Protein AF-A0A8E0S1M5-F1 (afdb_monomer_lite)

Radius of gyration: 17.97 Å; chains: 1; bounding box: 37×42×42 Å

Sequence (89 aa):
NLGFSSKEVKDHVCSGHRLPRPVLKVRNSFTPHEMSESKEQEEESTVGRCPLDLYTQMLQCWHLEPECRPTFAEMNVYLTNYYSRVIRT

Secondary structure 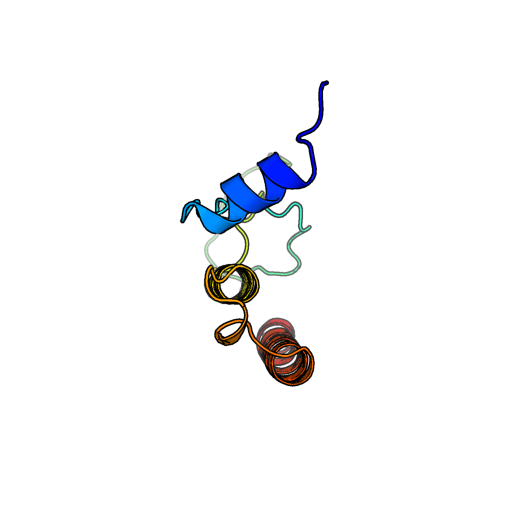(DSSP, 8-state):
--PPPHHHHHHHHHTTPPPP-PEE-----------------------EEPPHHHHHHHHHHT-SSGGGSPPHHHHHHHHHHHHHHHH--

Organism: NCBI:txid27845

pLDDT: mean 75.81, std 19.11, range [38.72, 98.19]

InterPro domains:
  IPR001245 Serine-threonine/tyrosine-protein kinase, catalytic domain [PF07714] (36-76)
  IPR011009 Protein kinase-like domain superfamily [SSF56112] (6-83)

Structure (mmCIF, N/CA/C/O backbone):
data_AF-A0A8E0S1M5-F1
#
_entry.id   AF-A0A8E0S1M5-F1
#
loop_
_atom_site.group_PDB
_atom_site.id
_atom_site.type_symbol
_atom_site.label_atom_id
_atom_site.label_alt_id
_atom_site.label_comp_id
_atom_site.label_asym_id
_atom_site.label_entity_id
_atom_site.label_seq_id
_atom_site.pdbx_PDB_ins_code
_atom_site.Cartn_x
_atom_site.Cartn_y
_atom_site.Cartn_z
_atom_site.occupancy
_atom_site.B_iso_or_equiv
_atom_site.auth_seq_id
_atom_site.auth_comp_id
_atom_site.auth_asym_id
_atom_site.auth_atom_id
_atom_site.pdbx_PDB_model_num
ATOM 1 N N . ASN A 1 1 ? 16.755 21.473 4.832 1.00 53.81 1 ASN A N 1
ATOM 2 C CA . ASN A 1 1 ? 15.745 20.395 4.851 1.00 53.81 1 ASN A CA 1
ATOM 3 C C . ASN A 1 1 ? 14.880 20.549 6.085 1.00 53.81 1 ASN A C 1
ATOM 5 O O . ASN A 1 1 ? 15.243 20.029 7.130 1.00 53.81 1 ASN A O 1
ATOM 9 N N . LEU A 1 2 ? 13.788 21.313 5.994 1.00 60.84 2 LEU A N 1
ATOM 10 C CA . LEU A 1 2 ? 12.739 21.235 7.010 1.00 60.84 2 LEU A CA 1
ATOM 11 C C . LEU A 1 2 ? 11.912 19.993 6.675 1.00 60.84 2 LEU A C 1
ATOM 13 O O . LEU A 1 2 ? 11.276 19.945 5.627 1.00 60.84 2 LEU A O 1
ATOM 17 N N . GLY A 1 3 ? 12.021 18.956 7.502 1.00 75.56 3 GLY A N 1
ATOM 18 C CA . GLY A 1 3 ? 11.119 17.812 7.417 1.00 75.56 3 GLY A CA 1
ATOM 19 C C . GLY A 1 3 ? 9.699 18.233 7.794 1.00 75.56 3 GLY A C 1
ATOM 20 O O . GLY A 1 3 ? 9.513 19.210 8.518 1.00 75.56 3 GLY A O 1
ATOM 21 N N . PHE A 1 4 ? 8.709 17.491 7.311 1.00 78.50 4 PHE A N 1
ATOM 22 C CA . PHE A 1 4 ? 7.323 17.673 7.729 1.00 78.50 4 PHE A CA 1
ATOM 23 C C . PHE A 1 4 ? 7.174 17.389 9.229 1.00 78.50 4 PHE A C 1
ATOM 25 O O . PHE A 1 4 ? 7.729 16.416 9.747 1.00 78.50 4 PHE A O 1
ATOM 32 N N . SER A 1 5 ? 6.392 18.206 9.927 1.00 89.50 5 SER A N 1
ATOM 33 C CA . SER A 1 5 ? 5.896 17.884 11.264 1.00 89.50 5 SER A CA 1
ATOM 34 C C . SER A 1 5 ? 4.972 16.664 11.218 1.00 89.50 5 SER A C 1
ATOM 36 O O . SER A 1 5 ? 4.350 16.369 10.197 1.00 89.50 5 SER A O 1
ATOM 38 N N . SER A 1 6 ? 4.798 15.975 12.348 1.00 81.50 6 SER A N 1
ATOM 39 C CA . SER A 1 6 ? 3.884 14.825 12.440 1.00 81.50 6 SER A 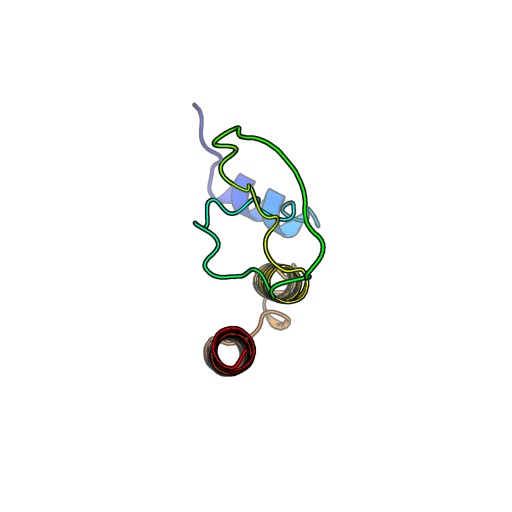CA 1
ATOM 40 C C . SER A 1 6 ? 2.449 15.159 12.016 1.00 81.50 6 SER A C 1
ATOM 42 O O . SER A 1 6 ? 1.747 14.295 11.492 1.00 81.50 6 SER A O 1
ATOM 44 N N . LYS A 1 7 ? 2.013 16.410 12.222 1.00 85.75 7 LYS A N 1
ATOM 45 C CA . LYS A 1 7 ? 0.704 16.886 11.769 1.00 85.75 7 LYS A CA 1
ATOM 46 C C . LYS A 1 7 ? 0.653 16.975 10.246 1.00 85.75 7 LYS A C 1
ATOM 48 O O . LYS A 1 7 ? -0.258 16.419 9.652 1.00 85.75 7 LYS A O 1
ATOM 53 N N . GLU A 1 8 ? 1.653 17.591 9.623 1.00 86.88 8 GLU A N 1
ATOM 54 C CA . GLU A 1 8 ? 1.737 17.685 8.161 1.00 86.88 8 GLU A CA 1
ATOM 55 C C . GLU A 1 8 ? 1.854 16.305 7.509 1.00 86.88 8 GLU A C 1
ATOM 57 O O . GLU A 1 8 ? 1.233 16.066 6.480 1.00 86.88 8 GLU A O 1
ATOM 62 N N . VAL A 1 9 ? 2.576 15.364 8.131 1.00 78.31 9 VAL A N 1
ATOM 63 C CA . VAL A 1 9 ? 2.624 13.966 7.674 1.00 78.31 9 VAL A CA 1
ATOM 64 C C . VAL A 1 9 ? 1.235 13.337 7.727 1.00 78.31 9 VAL A C 1
ATOM 66 O O . VAL A 1 9 ? 0.813 12.713 6.756 1.00 78.31 9 VAL A O 1
ATOM 69 N N . LYS A 1 10 ? 0.507 13.506 8.836 1.00 77.62 10 LYS A N 1
ATOM 70 C CA . LYS A 1 10 ? -0.850 12.970 8.976 1.00 77.62 10 LYS A CA 1
ATOM 71 C C . LYS A 1 10 ? -1.798 13.583 7.944 1.00 77.62 10 LYS A C 1
ATOM 73 O O . LYS A 1 10 ? -2.488 12.837 7.260 1.00 77.62 10 LYS A O 1
ATOM 78 N N . ASP A 1 11 ? -1.792 14.904 7.800 1.00 83.44 11 ASP A N 1
ATOM 79 C CA . ASP A 1 11 ? -2.643 15.622 6.848 1.00 83.44 11 ASP A CA 1
ATOM 80 C C . ASP A 1 11 ? -2.322 15.199 5.406 1.00 83.44 11 ASP A C 1
ATOM 82 O O . ASP A 1 11 ? -3.226 14.936 4.617 1.00 83.44 11 ASP A O 1
ATOM 86 N N . HIS A 1 12 ? -1.039 15.034 5.071 1.00 80.31 12 HIS A N 1
ATOM 87 C CA . HIS A 1 12 ? -0.604 14.569 3.757 1.00 80.31 12 HIS A CA 1
ATOM 88 C C . HIS A 1 12 ? -1.039 13.124 3.474 1.00 80.31 12 HIS A C 1
ATOM 90 O O . HIS A 1 12 ? -1.617 12.860 2.421 1.00 80.31 12 HIS A O 1
ATOM 96 N N . VAL A 1 13 ? -0.836 12.200 4.418 1.00 72.44 13 VAL A N 1
ATOM 97 C CA . VAL A 1 13 ? -1.260 10.794 4.283 1.00 72.44 13 VAL A CA 1
ATOM 98 C C . VAL A 1 13 ? -2.785 10.679 4.191 1.00 72.44 13 VAL A C 1
ATOM 100 O O . VAL A 1 13 ? -3.289 9.903 3.385 1.00 72.44 13 VAL A O 1
ATOM 103 N N . CYS A 1 14 ? -3.529 11.480 4.958 1.00 74.44 14 CYS A N 1
ATOM 104 C CA . CYS A 1 14 ? -4.993 11.479 4.966 1.00 74.44 14 CYS A CA 1
ATOM 105 C C . CYS A 1 14 ? -5.629 12.320 3.839 1.00 74.44 14 CYS A C 1
ATOM 107 O O . CYS A 1 14 ? -6.848 12.312 3.693 1.00 74.44 14 CYS A O 1
ATOM 109 N N . SER A 1 15 ? -4.844 13.021 3.015 1.00 81.62 15 SER A N 1
ATOM 110 C CA . SER A 1 15 ? -5.363 13.877 1.931 1.00 81.62 15 SER A CA 1
ATOM 111 C C . SER A 1 15 ? -5.866 13.117 0.695 1.00 81.62 15 SER A C 1
ATOM 113 O O . SER A 1 15 ? -6.343 13.730 -0.257 1.00 81.62 15 SER A O 1
ATOM 115 N N . GLY A 1 16 ? -5.715 11.790 0.660 1.00 74.94 16 GLY A N 1
ATOM 116 C CA . GLY A 1 16 ? -5.921 10.991 -0.554 1.00 74.94 16 GLY A CA 1
ATOM 117 C C . GLY A 1 16 ? -4.703 10.953 -1.477 1.00 74.94 16 GLY A C 1
ATOM 118 O O . GLY A 1 16 ? -4.761 10.321 -2.535 1.00 74.94 16 GLY A O 1
ATOM 119 N N . HIS A 1 17 ? -3.590 11.587 -1.086 1.00 81.12 17 HIS A N 1
ATOM 120 C CA . HIS A 1 17 ? -2.332 11.489 -1.812 1.00 81.12 17 HIS A CA 1
ATOM 121 C C . HIS A 1 17 ? -1.869 10.029 -1.897 1.00 81.12 17 HIS A C 1
ATOM 123 O O . HIS A 1 17 ? -1.641 9.364 -0.888 1.00 81.12 17 HIS A O 1
ATOM 129 N N . ARG A 1 18 ? -1.702 9.531 -3.125 1.00 76.00 18 ARG A N 1
ATOM 130 C CA . ARG A 1 18 ? -1.138 8.204 -3.374 1.00 76.00 18 ARG A CA 1
ATOM 131 C C . ARG A 1 18 ? 0.353 8.332 -3.623 1.00 76.00 18 ARG A C 1
ATOM 133 O O . ARG A 1 18 ? 0.763 8.963 -4.597 1.00 76.00 18 ARG A O 1
ATOM 140 N N . LEU A 1 19 ? 1.142 7.686 -2.768 1.00 80.81 19 LEU A N 1
ATOM 141 C CA . LEU A 1 19 ? 2.583 7.577 -2.964 1.00 80.81 19 LEU A CA 1
ATOM 142 C C . LEU A 1 19 ? 2.863 6.923 -4.321 1.00 80.81 19 LEU A C 1
ATOM 144 O O . LEU A 1 19 ? 2.238 5.909 -4.617 1.00 80.81 19 LEU A O 1
ATOM 148 N N . PRO A 1 20 ? 3.770 7.469 -5.148 1.00 86.31 20 PRO A N 1
ATOM 149 C CA . PRO A 1 20 ? 4.032 6.929 -6.473 1.00 86.31 20 PRO A CA 1
ATOM 150 C C . PRO A 1 20 ? 4.617 5.516 -6.391 1.00 86.31 20 PRO A C 1
ATOM 152 O O . PRO A 1 20 ? 5.304 5.159 -5.432 1.00 86.31 20 PRO A O 1
ATOM 155 N N . ARG A 1 21 ? 4.398 4.726 -7.448 1.00 87.31 21 ARG A N 1
ATOM 156 C CA . ARG A 1 21 ? 4.984 3.387 -7.591 1.00 87.31 21 ARG A CA 1
ATOM 157 C C . ARG A 1 21 ? 6.510 3.485 -7.513 1.00 87.31 21 ARG A C 1
ATOM 159 O O .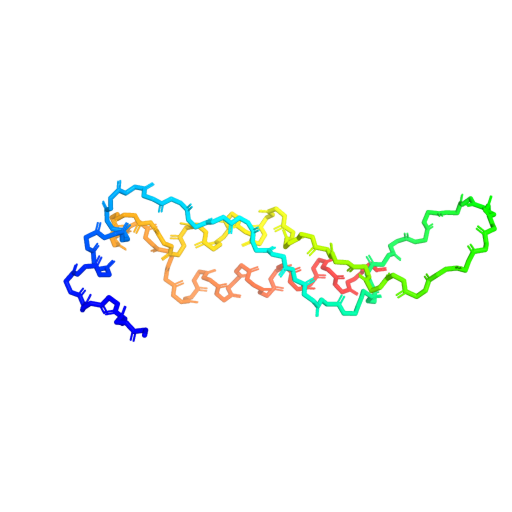 ARG A 1 21 ? 7.106 4.076 -8.418 1.00 87.31 21 ARG A O 1
ATOM 166 N N . PRO A 1 22 ? 7.146 2.917 -6.472 1.00 86.38 22 PRO A N 1
ATOM 167 C CA . PRO A 1 22 ? 8.562 3.120 -6.256 1.00 86.38 22 PRO A CA 1
ATOM 168 C C . PRO A 1 22 ? 9.372 2.386 -7.313 1.00 86.38 22 PRO A C 1
ATOM 170 O O . PRO A 1 22 ? 9.008 1.319 -7.821 1.00 86.38 22 PRO A O 1
ATOM 173 N N . VAL A 1 23 ? 10.505 2.987 -7.617 1.00 86.75 23 VAL A N 1
ATOM 174 C CA . VAL A 1 23 ? 11.545 2.403 -8.437 1.00 86.75 23 VAL A CA 1
ATOM 175 C C . VAL A 1 23 ? 12.457 1.598 -7.518 1.00 86.75 23 VAL A C 1
ATOM 177 O O . VAL A 1 23 ? 12.991 2.142 -6.551 1.00 86.75 23 VAL A O 1
ATOM 180 N N . LEU A 1 24 ? 12.613 0.304 -7.788 1.00 76.50 24 LEU A N 1
ATOM 181 C CA . LEU A 1 24 ? 13.433 -0.564 -6.957 1.00 76.50 24 LEU A CA 1
ATOM 182 C C . LEU A 1 24 ? 14.801 -0.758 -7.612 1.00 76.50 24 LEU A C 1
ATOM 184 O O . LEU A 1 24 ? 14.906 -1.193 -8.756 1.00 76.50 24 LEU A O 1
ATOM 188 N N . LYS A 1 25 ? 15.863 -0.478 -6.853 1.00 67.81 25 LYS A N 1
ATOM 189 C CA . LYS A 1 25 ? 17.236 -0.856 -7.210 1.00 67.81 25 LYS A CA 1
ATOM 190 C C . LYS A 1 25 ? 17.464 -2.318 -6.832 1.00 67.81 25 LYS A C 1
ATOM 192 O O . LYS A 1 25 ? 18.234 -2.613 -5.923 1.00 67.81 25 LYS A O 1
ATOM 197 N N . VAL A 1 26 ? 16.721 -3.231 -7.449 1.00 58.22 26 VAL A N 1
ATOM 198 C CA . VAL A 1 26 ? 16.974 -4.664 -7.271 1.00 58.22 26 VAL A CA 1
ATOM 199 C C . VAL A 1 26 ? 17.903 -5.095 -8.391 1.00 58.22 26 VAL A C 1
ATOM 201 O O . VAL A 1 26 ? 17.612 -4.853 -9.559 1.00 58.22 26 VAL A O 1
ATOM 204 N N . ARG A 1 27 ? 19.021 -5.740 -8.050 1.00 55.47 27 ARG A N 1
ATOM 205 C CA . ARG A 1 27 ? 19.773 -6.533 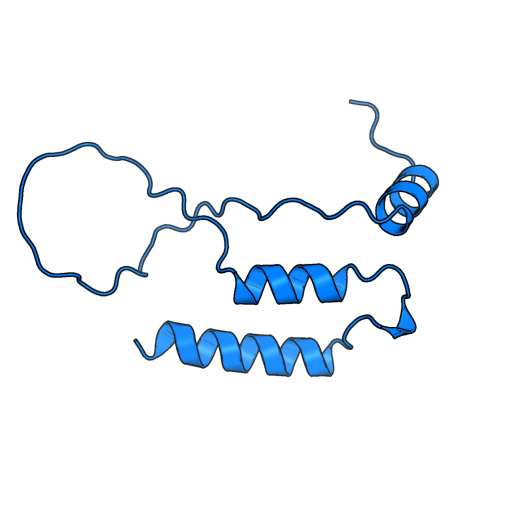-9.024 1.00 55.47 27 ARG A CA 1
ATOM 206 C C . ARG A 1 27 ? 18.833 -7.660 -9.440 1.00 55.47 27 ARG A C 1
ATOM 208 O O . ARG A 1 27 ? 18.551 -8.536 -8.626 1.00 55.47 27 ARG A O 1
ATOM 215 N N . ASN A 1 28 ? 18.256 -7.574 -10.635 1.00 49.69 28 ASN A N 1
ATOM 216 C CA . ASN A 1 28 ? 17.300 -8.565 -11.103 1.00 49.69 28 ASN A CA 1
ATOM 217 C C . ASN A 1 28 ? 17.993 -9.936 -11.178 1.00 49.69 28 ASN A C 1
ATOM 219 O O . ASN A 1 28 ? 18.720 -10.213 -12.121 1.00 49.69 28 ASN A O 1
ATOM 223 N N . SER A 1 29 ? 17.698 -10.823 -10.230 1.00 50.31 29 SER A N 1
ATOM 224 C CA . SER A 1 29 ? 17.716 -12.273 -10.473 1.00 50.31 29 SER A CA 1
ATOM 225 C C . SER A 1 29 ? 16.468 -12.712 -11.265 1.00 50.31 29 SER A C 1
ATOM 227 O O . SER A 1 29 ? 16.192 -13.898 -11.372 1.00 50.31 29 SER A O 1
ATOM 229 N N . PHE A 1 30 ? 15.667 -11.750 -11.743 1.00 59.75 30 PHE A N 1
ATOM 230 C CA . PHE A 1 30 ? 14.240 -11.876 -12.049 1.00 59.75 30 PHE A CA 1
ATOM 231 C C . PHE A 1 30 ? 13.908 -11.621 -13.523 1.00 59.75 30 PHE A C 1
ATOM 233 O O . PHE A 1 30 ? 12.934 -10.935 -13.832 1.00 59.75 30 PHE A O 1
ATOM 240 N N . THR A 1 31 ? 14.709 -12.128 -14.451 1.00 49.50 31 THR A N 1
ATOM 241 C CA . THR A 1 31 ? 14.273 -12.218 -15.849 1.00 49.50 31 THR A CA 1
ATOM 242 C C . THR A 1 31 ? 13.877 -13.662 -16.137 1.00 49.50 31 THR A C 1
ATOM 244 O O . THR A 1 31 ? 14.765 -14.516 -16.181 1.00 49.50 31 THR A O 1
ATOM 247 N N . PRO A 1 32 ? 12.586 -13.961 -16.378 1.00 44.06 32 PRO A N 1
ATOM 248 C CA . PRO A 1 32 ? 12.239 -15.075 -17.243 1.00 44.06 32 PRO A CA 1
ATOM 249 C C . PRO A 1 32 ? 12.994 -14.847 -18.549 1.00 44.06 32 PRO A C 1
ATOM 251 O O . PRO A 1 32 ? 12.950 -13.755 -19.116 1.00 44.06 32 PRO A O 1
ATOM 254 N N . HIS A 1 33 ? 13.765 -15.845 -18.951 1.00 41.22 33 HIS A N 1
ATOM 255 C CA . HIS A 1 33 ? 14.573 -15.840 -20.156 1.00 41.22 33 HIS A CA 1
ATOM 256 C C . HIS A 1 33 ? 13.632 -15.765 -21.372 1.00 41.22 33 HIS A C 1
ATOM 258 O O . HIS A 1 33 ? 13.279 -16.789 -21.953 1.00 41.22 33 HIS A O 1
ATOM 264 N N . GLU A 1 34 ? 13.174 -14.568 -21.747 1.00 43.31 34 GLU A N 1
ATOM 265 C CA . GLU A 1 34 ? 12.616 -14.357 -23.078 1.00 43.31 34 GLU A CA 1
ATOM 266 C C . GLU A 1 34 ? 13.776 -14.455 -24.063 1.00 43.31 34 GLU A C 1
ATOM 268 O O . GLU A 1 34 ? 14.641 -13.590 -24.192 1.00 43.31 34 GLU A O 1
ATOM 273 N N . MET A 1 35 ? 13.836 -15.631 -24.671 1.00 47.88 35 MET A N 1
ATOM 274 C CA . MET A 1 35 ? 14.774 -16.003 -25.701 1.00 47.88 35 MET A CA 1
ATOM 275 C C . MET A 1 35 ? 14.470 -15.216 -26.976 1.00 47.88 35 MET A C 1
ATOM 277 O O . MET A 1 35 ? 13.579 -15.584 -27.734 1.00 47.88 35 MET A O 1
ATOM 281 N N . SER A 1 36 ? 15.256 -14.174 -27.232 1.00 44.62 36 SER A N 1
ATOM 282 C CA . SER A 1 36 ? 15.632 -13.773 -28.591 1.00 44.62 36 SER A CA 1
ATOM 283 C C . SER A 1 36 ? 16.893 -12.909 -28.552 1.00 44.62 36 SER A C 1
ATOM 285 O O . SER A 1 36 ? 16.904 -11.829 -27.965 1.00 44.62 36 SER A O 1
ATOM 287 N N . GLU A 1 37 ? 17.962 -13.420 -29.161 1.00 43.84 37 GLU A N 1
ATOM 288 C CA . GLU A 1 37 ? 19.264 -12.772 -29.328 1.00 43.84 37 GLU A CA 1
ATOM 289 C C . GLU A 1 37 ? 19.152 -11.413 -30.042 1.00 43.84 37 GLU A C 1
ATOM 291 O O . GLU A 1 37 ? 18.533 -11.313 -31.099 1.00 43.84 37 GLU A O 1
ATOM 296 N N . SER A 1 38 ? 19.851 -10.379 -29.559 1.00 42.50 38 SER A N 1
ATOM 297 C CA . SER A 1 38 ? 21.183 -9.995 -30.074 1.00 42.50 38 SER A CA 1
ATOM 298 C C . SER A 1 38 ? 21.600 -8.544 -29.726 1.00 42.50 38 SER A C 1
ATOM 300 O O . SER A 1 38 ? 20.840 -7.601 -29.907 1.00 42.50 38 SER A O 1
ATOM 302 N N . LYS A 1 39 ? 22.883 -8.434 -29.331 1.00 38.72 39 LYS A N 1
ATOM 303 C CA . LYS A 1 39 ? 23.845 -7.304 -29.385 1.00 38.72 39 LYS A CA 1
ATOM 304 C C . LYS A 1 39 ? 23.906 -6.220 -28.285 1.00 38.72 39 LYS A C 1
ATOM 306 O O . LYS A 1 39 ? 23.071 -5.336 -28.188 1.00 38.72 39 LYS A O 1
ATOM 311 N N . GLU A 1 40 ? 25.055 -6.285 -27.596 1.00 43.97 40 GLU A N 1
ATOM 312 C CA . GLU A 1 40 ? 25.986 -5.193 -27.242 1.00 43.97 40 GLU A CA 1
ATOM 313 C C . GLU A 1 40 ? 25.574 -4.171 -26.157 1.00 43.97 40 GLU A C 1
ATOM 315 O O . GLU A 1 40 ? 25.107 -3.077 -26.427 1.00 43.97 40 GLU A O 1
ATOM 320 N N . GLN A 1 41 ? 25.882 -4.550 -24.910 1.00 44.28 41 GLN A N 1
ATOM 321 C CA . GLN A 1 41 ? 26.788 -3.825 -24.001 1.00 44.28 41 GLN A CA 1
ATOM 322 C C . GLN A 1 41 ? 26.485 -2.347 -23.657 1.00 44.28 41 GLN A C 1
ATOM 324 O O . GLN A 1 41 ? 27.087 -1.436 -24.208 1.00 44.28 41 GLN A O 1
ATOM 329 N N . GLU A 1 42 ? 25.722 -2.146 -22.579 1.00 42.38 42 GLU A N 1
ATOM 330 C CA . GLU A 1 42 ? 25.952 -1.097 -21.574 1.00 42.38 42 GLU A CA 1
ATOM 331 C C . GLU A 1 42 ? 25.479 -1.637 -20.211 1.00 42.38 42 GLU A C 1
ATOM 333 O O . GLU A 1 42 ? 24.445 -2.301 -20.124 1.00 42.38 42 GLU A O 1
ATOM 338 N N . GLU A 1 43 ? 26.259 -1.431 -19.144 1.00 50.81 43 GLU A N 1
ATOM 339 C CA . GLU A 1 43 ? 25.912 -1.777 -17.754 1.00 50.81 43 GLU A CA 1
ATOM 340 C C . GLU A 1 43 ? 24.776 -0.867 -17.242 1.00 50.81 43 GLU A C 1
ATOM 342 O O . GLU A 1 43 ? 24.914 -0.095 -16.293 1.00 50.81 43 GLU A O 1
ATOM 347 N N . GLU A 1 44 ? 23.612 -0.933 -17.879 1.00 44.62 44 GLU A N 1
ATOM 348 C CA . GLU A 1 44 ? 22.414 -0.255 -17.422 1.00 44.62 44 GLU A CA 1
ATOM 349 C C . GLU A 1 44 ? 21.783 -1.109 -16.323 1.00 44.62 44 GLU A C 1
ATOM 351 O O . GLU A 1 44 ? 21.032 -2.052 -16.570 1.00 44.62 44 GLU A O 1
ATOM 356 N N . SER A 1 45 ? 22.157 -0.806 -15.075 1.00 43.94 45 SER A N 1
ATOM 357 C CA . SER A 1 45 ? 21.476 -1.264 -13.860 1.00 43.94 45 SER A CA 1
ATOM 358 C C . SER A 1 45 ? 19.969 -1.247 -14.109 1.00 43.94 45 SER A C 1
ATOM 360 O O . SER A 1 45 ? 19.374 -0.177 -14.082 1.00 43.94 45 SER A O 1
ATOM 362 N N . THR A 1 46 ? 19.347 -2.402 -14.360 1.00 48.31 46 THR A N 1
ATOM 363 C CA . THR A 1 46 ? 17.942 -2.489 -14.774 1.00 48.31 46 THR A CA 1
ATOM 364 C C . THR A 1 46 ? 17.047 -1.968 -13.656 1.00 48.31 46 THR A C 1
ATOM 366 O O . THR A 1 46 ? 16.703 -2.678 -12.710 1.00 48.31 46 THR A O 1
ATOM 369 N N . VAL A 1 47 ? 16.711 -0.687 -13.734 1.00 57.09 47 VAL A N 1
ATOM 370 C CA . VAL A 1 47 ? 15.886 0.027 -12.773 1.00 57.09 47 VAL A CA 1
ATOM 371 C C . VAL A 1 47 ? 14.436 -0.443 -12.948 1.00 57.09 47 VAL A C 1
ATOM 373 O O . VAL A 1 47 ? 13.657 0.115 -13.718 1.00 57.09 47 VAL A O 1
ATOM 376 N N . GLY A 1 48 ? 14.066 -1.524 -12.260 1.00 72.19 48 GLY A N 1
ATOM 377 C CA . GLY A 1 48 ? 12.720 -2.089 -12.314 1.00 72.19 48 GLY A CA 1
ATOM 378 C C . GLY A 1 48 ? 11.720 -1.288 -11.475 1.00 72.19 48 GLY A C 1
ATOM 379 O O . GLY A 1 48 ? 11.961 -0.980 -10.305 1.00 72.19 48 GLY A O 1
ATOM 380 N N . ARG A 1 49 ? 10.544 -0.969 -12.031 1.00 80.50 49 ARG A N 1
ATOM 381 C CA . ARG A 1 49 ? 9.414 -0.480 -11.216 1.00 80.50 49 ARG A CA 1
ATOM 382 C C . ARG A 1 49 ? 8.935 -1.609 -10.295 1.00 80.50 49 ARG A C 1
ATOM 384 O O . ARG A 1 49 ? 8.736 -2.724 -10.769 1.00 80.50 49 ARG A O 1
ATOM 391 N N . CYS A 1 50 ? 8.666 -1.316 -9.018 1.00 84.88 50 CYS A N 1
ATOM 392 C CA . CYS A 1 50 ? 8.127 -2.283 -8.041 1.00 84.88 50 CYS A CA 1
ATOM 393 C C . CYS A 1 50 ? 6.950 -3.074 -8.628 1.00 84.88 50 CYS A C 1
ATOM 395 O O . CYS A 1 50 ? 6.069 -2.413 -9.151 1.00 84.88 50 CYS A O 1
ATOM 397 N N . PRO A 1 51 ? 6.870 -4.413 -8.599 1.00 89.56 51 PRO A N 1
ATOM 398 C CA . PRO A 1 51 ? 5.763 -5.162 -9.212 1.00 89.56 51 PRO A CA 1
ATOM 399 C C . 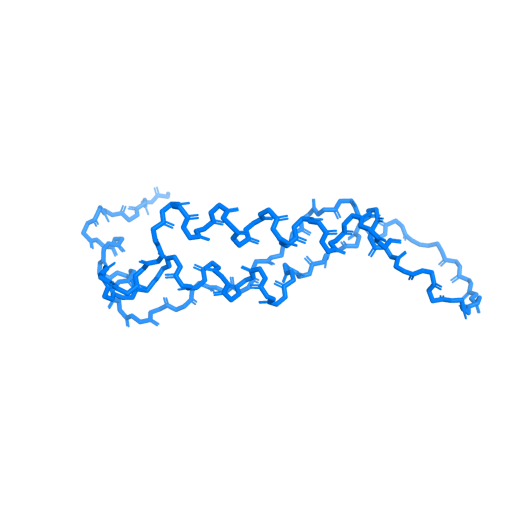PRO A 1 51 ? 4.373 -4.628 -8.829 1.00 89.56 51 PRO A C 1
ATOM 401 O O . PRO A 1 51 ? 4.159 -4.203 -7.694 1.00 89.56 51 PRO A O 1
ATOM 404 N N . LEU A 1 52 ? 3.441 -4.599 -9.792 1.00 88.12 52 LEU A N 1
ATOM 405 C CA . LEU A 1 52 ? 2.153 -3.908 -9.627 1.00 88.12 52 LEU A CA 1
ATOM 406 C C . LEU A 1 52 ? 1.353 -4.454 -8.438 1.00 88.12 52 LEU A C 1
ATOM 408 O O . LEU A 1 52 ? 0.785 -3.670 -7.680 1.00 88.12 52 LEU A O 1
ATOM 412 N N . ASP A 1 53 ? 1.365 -5.768 -8.244 1.00 90.94 53 ASP A N 1
ATOM 413 C CA . ASP A 1 53 ? 0.644 -6.427 -7.154 1.00 90.94 53 ASP A CA 1
ATOM 414 C C . ASP A 1 53 ? 1.228 -6.029 -5.795 1.00 90.94 53 ASP A C 1
ATOM 416 O O . ASP A 1 53 ? 0.501 -5.655 -4.876 1.00 90.94 53 ASP A O 1
ATOM 420 N N . LEU A 1 54 ? 2.561 -6.021 -5.674 1.00 92.06 54 LEU A N 1
ATOM 421 C CA . LEU A 1 54 ? 3.242 -5.591 -4.454 1.00 92.06 54 LEU A CA 1
ATOM 422 C C . LEU A 1 54 ? 2.964 -4.116 -4.151 1.00 92.06 54 LEU A C 1
ATOM 424 O O . LEU A 1 54 ? 2.660 -3.769 -3.014 1.00 92.06 54 LEU A O 1
ATOM 428 N N . TYR A 1 55 ? 3.003 -3.254 -5.165 1.00 92.06 55 TYR A N 1
ATOM 429 C CA . TYR A 1 55 ? 2.648 -1.847 -5.004 1.00 92.06 55 TYR A CA 1
ATOM 430 C C . TYR A 1 55 ? 1.171 -1.656 -4.622 1.00 92.06 55 TYR A C 1
ATOM 432 O O . TYR A 1 55 ? 0.861 -0.829 -3.768 1.00 92.06 55 TYR A O 1
ATOM 440 N N . THR A 1 56 ? 0.263 -2.453 -5.183 1.00 92.38 56 THR A N 1
ATOM 441 C CA . THR A 1 56 ? -1.153 -2.456 -4.787 1.00 92.38 56 THR A CA 1
ATOM 442 C C . THR A 1 56 ? -1.308 -2.811 -3.310 1.00 92.38 56 THR A C 1
ATOM 444 O O . THR A 1 56 ? -2.034 -2.120 -2.597 1.00 92.38 56 THR A O 1
ATOM 447 N N . GLN A 1 57 ? -0.563 -3.805 -2.817 1.00 95.25 57 GLN A N 1
ATOM 448 C CA . GLN A 1 57 ? -0.540 -4.130 -1.389 1.00 95.25 57 GLN A CA 1
ATOM 449 C C . GLN A 1 57 ? -0.019 -2.963 -0.537 1.00 95.25 57 GLN A C 1
ATOM 451 O O . GLN A 1 57 ? -0.584 -2.668 0.513 1.00 95.25 57 GLN A O 1
ATOM 456 N N . MET A 1 58 ? 1.027 -2.262 -0.987 1.00 93.19 58 MET A N 1
ATOM 457 C CA . MET A 1 58 ? 1.541 -1.078 -0.283 1.00 93.19 58 MET A CA 1
ATOM 458 C C . MET A 1 58 ? 0.468 0.012 -0.158 1.00 93.19 58 MET A C 1
ATOM 460 O O . MET A 1 58 ? 0.310 0.594 0.913 1.00 93.19 58 MET A O 1
ATOM 464 N N . LEU A 1 59 ? -0.317 0.247 -1.217 1.00 91.62 59 LEU A N 1
ATOM 465 C CA . LEU A 1 59 ? -1.423 1.208 -1.184 1.00 91.62 59 LEU A CA 1
ATOM 466 C C . LEU A 1 59 ? -2.523 0.812 -0.187 1.00 91.62 59 LEU A C 1
ATOM 468 O O . LEU A 1 59 ? -3.118 1.699 0.420 1.00 91.62 59 LEU A O 1
ATOM 472 N N . GLN A 1 60 ? -2.773 -0.483 0.032 1.00 93.00 60 GLN A N 1
ATOM 473 C CA . GLN A 1 60 ? -3.707 -0.940 1.071 1.00 93.00 60 GLN A CA 1
ATOM 474 C C . GLN A 1 60 ? -3.184 -0.651 2.486 1.00 93.00 60 GLN A C 1
ATOM 476 O O . GLN A 1 60 ? -3.943 -0.216 3.348 1.00 93.00 60 GLN A O 1
ATOM 481 N N . CYS A 1 61 ? -1.878 -0.810 2.729 1.00 92.88 61 CYS A N 1
ATOM 482 C CA . CYS A 1 61 ? -1.257 -0.428 4.006 1.00 92.88 61 CYS A CA 1
ATOM 483 C C . CYS A 1 61 ? -1.371 1.078 4.298 1.00 92.88 61 CYS A C 1
ATOM 485 O O . CYS A 1 61 ? -1.346 1.493 5.458 1.00 92.88 61 CYS A O 1
ATOM 487 N N . TRP A 1 62 ? -1.512 1.894 3.253 1.00 88.88 62 TRP A N 1
ATOM 488 C CA . TRP A 1 62 ? -1.678 3.345 3.329 1.00 88.88 62 TRP A CA 1
ATOM 489 C C . TRP A 1 62 ? -3.118 3.800 3.082 1.00 88.88 62 TRP A C 1
ATOM 491 O O . TRP A 1 62 ? -3.343 4.928 2.645 1.00 88.88 62 TRP A O 1
ATOM 501 N N . HIS A 1 63 ? -4.101 2.941 3.360 1.00 89.12 63 HIS A N 1
ATOM 502 C CA . HIS A 1 63 ? -5.498 3.337 3.258 1.00 89.12 63 HIS A CA 1
ATOM 503 C C . HIS A 1 63 ? -5.815 4.511 4.203 1.00 89.12 63 HIS A C 1
ATOM 505 O O . HIS A 1 63 ? -5.316 4.565 5.338 1.00 89.12 63 HIS A O 1
ATOM 511 N N . LEU A 1 64 ? -6.648 5.443 3.718 1.00 85.75 64 LEU A N 1
ATOM 512 C CA . LEU A 1 64 ? -7.069 6.643 4.450 1.00 85.75 64 LEU A CA 1
ATOM 513 C C . LEU A 1 64 ? -7.723 6.261 5.774 1.00 85.75 64 LEU A C 1
ATOM 515 O O . LEU A 1 64 ? -7.213 6.624 6.834 1.00 85.75 64 LEU A O 1
ATOM 519 N N . GLU A 1 65 ? -8.767 5.441 5.680 1.00 88.44 65 GLU A N 1
ATOM 520 C CA . GLU A 1 65 ? -9.453 4.846 6.824 1.00 88.44 65 GLU A CA 1
ATOM 521 C C . GLU A 1 65 ? -8.571 3.765 7.476 1.00 88.44 65 GLU A C 1
ATOM 523 O O . GLU A 1 65 ? -8.246 2.774 6.805 1.00 88.44 65 GLU A O 1
ATOM 528 N N . PRO A 1 66 ? -8.145 3.933 8.746 1.00 89.31 66 PRO A N 1
ATOM 529 C CA . PRO A 1 66 ? -7.304 2.966 9.453 1.00 89.31 66 PRO A CA 1
ATOM 530 C C . PRO A 1 66 ? -7.906 1.563 9.537 1.00 89.31 66 PRO A C 1
ATOM 532 O O . PRO A 1 66 ? -7.178 0.582 9.417 1.00 89.31 66 PRO A O 1
ATOM 535 N N . GLU A 1 67 ? -9.221 1.470 9.701 1.00 92.56 67 GLU A N 1
ATOM 536 C CA . GLU A 1 67 ? -9.992 0.226 9.748 1.00 92.56 67 GLU A CA 1
ATOM 537 C C . GLU A 1 67 ? -9.971 -0.568 8.436 1.00 92.56 67 GLU A C 1
ATOM 539 O O . GLU A 1 67 ? -10.227 -1.769 8.446 1.00 92.56 67 GLU A O 1
ATOM 544 N N . CYS A 1 68 ? -9.641 0.071 7.313 1.00 93.81 68 CYS A N 1
ATOM 545 C CA . CYS A 1 68 ? -9.497 -0.598 6.021 1.00 93.81 68 CYS A CA 1
ATOM 546 C C . CYS A 1 68 ? -8.061 -1.062 5.744 1.00 93.81 68 CYS A C 1
ATOM 548 O O . CYS A 1 68 ? -7.802 -1.655 4.694 1.00 93.81 68 CYS A O 1
ATOM 550 N N . ARG A 1 69 ? -7.105 -0.765 6.632 1.00 95.12 69 ARG A N 1
ATOM 551 C CA . ARG A 1 69 ? -5.723 -1.226 6.476 1.00 95.12 69 ARG A CA 1
ATOM 552 C C . ARG A 1 69 ? -5.637 -2.710 6.832 1.00 95.12 69 ARG A C 1
ATOM 554 O O . ARG A 1 69 ? -6.272 -3.136 7.795 1.00 95.12 69 ARG A O 1
ATOM 561 N N . PRO A 1 70 ? -4.813 -3.492 6.118 1.00 97.31 70 PRO A N 1
ATOM 562 C CA . PRO A 1 70 ? -4.591 -4.882 6.472 1.00 97.31 70 PRO A CA 1
ATOM 563 C C . PRO A 1 70 ? -3.930 -4.985 7.847 1.00 97.31 70 PRO A C 1
ATOM 565 O O . PRO A 1 70 ? -3.047 -4.201 8.211 1.00 97.31 70 PRO A O 1
ATOM 568 N N . THR A 1 71 ? -4.315 -6.010 8.593 1.00 97.88 71 THR A N 1
ATOM 569 C CA . THR A 1 71 ? -3.596 -6.437 9.789 1.00 97.88 71 THR A CA 1
ATOM 570 C C . THR A 1 71 ? -2.223 -6.998 9.418 1.00 97.88 71 THR A C 1
ATOM 572 O O . THR A 1 71 ? -1.973 -7.446 8.294 1.00 97.88 71 THR A O 1
ATOM 575 N N . PHE A 1 72 ? -1.317 -7.063 10.396 1.00 97.25 72 PHE A N 1
ATOM 576 C CA . PHE A 1 72 ? -0.029 -7.732 10.198 1.00 97.25 72 PHE A CA 1
ATOM 577 C C . PHE A 1 72 ? -0.183 -9.213 9.820 1.00 97.25 72 PHE A C 1
ATOM 579 O O . PHE A 1 72 ? 0.628 -9.726 9.053 1.00 97.25 72 PHE A O 1
ATOM 586 N N . ALA A 1 73 ? -1.226 -9.888 10.314 1.00 98.19 73 ALA A N 1
ATOM 587 C CA . ALA A 1 73 ? -1.506 -11.278 9.967 1.00 98.19 73 ALA A CA 1
ATOM 588 C C . ALA A 1 73 ? -1.849 -11.426 8.475 1.00 98.19 73 ALA A C 1
ATOM 590 O O . ALA A 1 73 ? -1.237 -12.238 7.781 1.00 98.19 73 ALA A O 1
ATOM 591 N N . GLU A 1 74 ? -2.760 -10.597 7.962 1.00 97.81 74 GLU A N 1
ATOM 592 C CA . GLU A 1 74 ? -3.139 -10.587 6.543 1.00 97.81 74 GLU A CA 1
ATOM 593 C C . GLU A 1 74 ? -1.959 -10.203 5.645 1.00 97.81 74 GLU A C 1
ATOM 595 O O . GLU A 1 74 ? -1.712 -10.849 4.624 1.00 97.81 74 GLU A O 1
ATOM 600 N N . MET A 1 75 ? -1.171 -9.205 6.056 1.00 97.31 75 MET A N 1
ATOM 601 C CA . MET A 1 75 ? 0.033 -8.800 5.331 1.00 97.31 75 MET A CA 1
ATOM 602 C C . MET A 1 75 ? 1.068 -9.932 5.269 1.00 97.31 75 MET A C 1
ATOM 604 O O . MET A 1 75 ? 1.674 -10.153 4.221 1.00 97.31 75 MET A O 1
ATOM 608 N N . ASN A 1 76 ? 1.258 -10.682 6.358 1.00 96.75 76 ASN A N 1
ATOM 609 C CA . ASN A 1 76 ? 2.195 -11.803 6.386 1.00 96.75 76 ASN A CA 1
ATOM 610 C C . ASN A 1 76 ? 1.760 -12.943 5.451 1.00 96.75 76 ASN A C 1
ATOM 612 O O . ASN A 1 76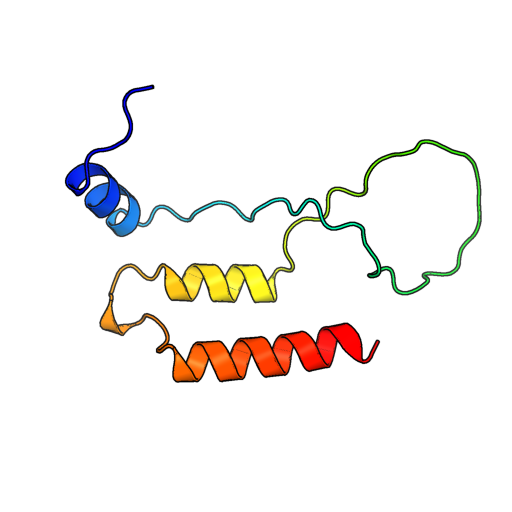 ? 2.584 -13.492 4.714 1.00 96.75 76 ASN A O 1
ATOM 616 N N . VAL A 1 77 ? 0.462 -13.263 5.430 1.00 97.38 77 VAL A N 1
ATOM 617 C CA . VAL A 1 77 ? -0.114 -14.234 4.486 1.00 97.38 77 VAL A CA 1
ATOM 618 C C . VAL A 1 77 ? 0.118 -13.777 3.046 1.00 97.38 77 VAL A C 1
ATOM 620 O O . VAL A 1 77 ? 0.608 -14.553 2.223 1.00 97.38 77 VAL A O 1
ATOM 623 N N . TYR A 1 78 ? -0.164 -12.506 2.744 1.00 96.75 78 TYR A N 1
ATOM 624 C CA . TYR A 1 78 ? 0.066 -11.941 1.418 1.00 96.75 78 TYR A CA 1
ATOM 625 C C . TYR A 1 78 ? 1.536 -12.052 0.990 1.00 96.75 78 TYR A C 1
ATOM 627 O O . TYR A 1 78 ? 1.823 -12.583 -0.085 1.00 96.75 78 TYR A O 1
ATOM 635 N N . LEU A 1 79 ? 2.473 -11.585 1.823 1.00 94.81 79 LEU A N 1
ATOM 636 C CA . LEU A 1 79 ? 3.900 -11.552 1.489 1.00 94.81 79 LEU A CA 1
ATOM 637 C C . LEU A 1 79 ? 4.490 -12.958 1.336 1.00 94.81 79 LEU A C 1
ATOM 639 O O . LEU A 1 79 ? 5.275 -13.187 0.417 1.00 94.81 79 LEU A O 1
ATOM 643 N N . THR A 1 80 ? 4.062 -13.915 2.162 1.00 95.44 80 THR A N 1
ATOM 644 C CA . THR A 1 80 ? 4.479 -15.324 2.054 1.00 95.44 80 THR A CA 1
ATOM 645 C C . THR A 1 80 ? 4.022 -15.943 0.729 1.00 95.44 80 THR A C 1
ATOM 647 O O . THR A 1 80 ? 4.807 -16.584 0.022 1.00 95.44 80 THR A O 1
ATOM 650 N N . ASN A 1 81 ? 2.764 -15.705 0.345 1.00 94.12 81 ASN A N 1
ATOM 651 C CA . ASN A 1 81 ? 2.211 -16.177 -0.926 1.00 94.12 81 ASN A CA 1
ATOM 652 C C . ASN A 1 81 ? 2.871 -15.490 -2.126 1.00 94.12 81 ASN A C 1
ATOM 654 O O . ASN A 1 81 ? 3.179 -16.131 -3.131 1.00 94.12 81 ASN A O 1
ATOM 658 N N . TYR A 1 82 ? 3.107 -14.181 -2.030 1.00 92.50 82 TYR A N 1
ATOM 659 C CA . TYR A 1 82 ? 3.807 -13.407 -3.048 1.00 92.50 82 TYR A CA 1
ATOM 660 C C . TYR A 1 82 ? 5.223 -13.946 -3.278 1.00 92.50 82 TYR A C 1
ATOM 662 O O . TYR A 1 82 ? 5.568 -14.286 -4.406 1.00 92.50 82 TYR A O 1
ATOM 670 N N . TYR A 1 83 ? 6.003 -14.121 -2.211 1.00 88.56 83 TYR A N 1
ATOM 671 C CA . TYR A 1 83 ? 7.361 -14.659 -2.281 1.00 88.56 83 TYR A CA 1
ATOM 672 C C . TYR A 1 83 ? 7.399 -16.062 -2.899 1.00 88.56 83 TYR A C 1
ATOM 674 O O . TYR A 1 83 ? 8.212 -16.336 -3.780 1.00 88.56 83 TYR A O 1
ATOM 682 N N . SER A 1 84 ? 6.457 -16.928 -2.513 1.00 90.12 84 SER A N 1
ATOM 683 C CA . SER A 1 84 ? 6.347 -18.287 -3.056 1.00 90.12 84 SER A CA 1
ATOM 684 C C . SER A 1 84 ? 6.076 -18.318 -4.563 1.00 90.12 84 SER A C 1
ATOM 686 O O . SER A 1 84 ? 6.548 -19.226 -5.242 1.00 90.12 84 SER A O 1
ATOM 688 N N . ARG A 1 85 ? 5.323 -17.346 -5.096 1.00 87.12 85 ARG A N 1
ATOM 689 C CA . ARG A 1 85 ? 5.078 -17.214 -6.543 1.00 87.12 85 ARG A CA 1
ATOM 690 C C . ARG A 1 85 ? 6.309 -16.712 -7.288 1.00 87.12 85 ARG A C 1
ATOM 692 O O . ARG A 1 85 ? 6.575 -17.184 -8.381 1.00 87.12 85 ARG A O 1
ATOM 699 N N . VAL A 1 86 ? 7.042 -15.781 -6.684 1.00 77.62 86 VAL A N 1
ATOM 700 C CA . VAL A 1 86 ? 8.193 -15.114 -7.308 1.00 77.62 86 VAL A CA 1
ATOM 701 C C . VAL A 1 86 ? 9.455 -15.987 -7.317 1.00 77.62 86 VAL A C 1
ATOM 703 O O . VAL A 1 86 ? 10.274 -15.833 -8.210 1.00 77.62 86 VAL A O 1
ATOM 706 N N . ILE A 1 87 ? 9.633 -16.897 -6.351 1.00 69.31 87 ILE A N 1
ATOM 707 C CA . ILE A 1 87 ? 10.827 -17.769 -6.271 1.00 69.31 87 ILE A CA 1
ATOM 708 C C . ILE A 1 87 ? 10.655 -19.122 -6.977 1.00 69.31 87 ILE A C 1
ATOM 710 O O . ILE A 1 87 ? 11.637 -19.800 -7.262 1.00 69.31 87 ILE A O 1
ATOM 714 N N . ARG A 1 88 ? 9.422 -19.550 -7.263 1.00 55.53 88 ARG A N 1
ATOM 715 C CA . ARG A 1 88 ? 9.159 -20.833 -7.946 1.00 55.53 88 ARG A CA 1
ATOM 716 C C . ARG A 1 88 ? 9.252 -20.769 -9.478 1.00 55.53 88 ARG A C 1
ATOM 718 O O . ARG A 1 88 ? 9.006 -21.788 -10.117 1.00 55.53 88 ARG A O 1
ATOM 725 N N . THR A 1 89 ? 9.579 -19.612 -10.041 1.00 45.00 89 THR A N 1
ATOM 726 C CA . THR A 1 89 ? 9.847 -19.386 -11.472 1.00 45.00 89 THR A CA 1
ATOM 727 C C . THR A 1 89 ? 11.325 -19.136 -11.685 1.00 45.00 89 THR A C 1
ATOM 729 O O . THR A 1 89 ? 11.873 -19.693 -12.655 1.00 45.00 89 THR A O 1
#

Foldseek 3Di:
DDDDDPVRVLCCLLVPDQDDQDFDQDQPPADPPPDDDDDDDDPPSPRDGDDPVVSVLVVLCSDNDPVSRDDPVVVVVVVVVVVVVRVVD